Protein AF-A0A5D2KLY9-F1 (afdb_monomer_lite)

Sequence (74 aa):
MIYNVLECFLLQLISLGQDEKSTSFNSSMMRIFQRGLLRQRDKEAPRLTESGFQFLVCIMKLMALLPLFWLSVT

Radius of gyration: 14.69 Å; chains: 1; bounding box: 37×18×42 Å

Structure (mmCIF, N/CA/C/O backbone):
data_AF-A0A5D2KLY9-F1
#
_entry.id   AF-A0A5D2KLY9-F1
#
loop_
_atom_site.group_PDB
_atom_site.id
_atom_site.type_symbol
_atom_site.label_atom_id
_atom_site.label_alt_id
_atom_site.label_comp_id
_atom_site.label_asym_id
_atom_site.label_entity_id
_atom_site.label_seq_id
_atom_site.pdbx_PDB_ins_code
_atom_site.Cartn_x
_atom_site.Cartn_y
_atom_site.Cartn_z
_atom_site.occupancy
_atom_site.B_iso_or_equiv
_atom_site.auth_seq_id
_atom_site.auth_comp_id
_atom_site.auth_asym_id
_atom_site.auth_atom_id
_atom_site.pdbx_PDB_model_num
ATOM 1 N N . MET A 1 1 ? 14.251 -5.491 -3.689 1.00 58.59 1 MET A N 1
ATOM 2 C CA . MET A 1 1 ? 14.096 -4.490 -2.606 1.00 58.59 1 MET A CA 1
ATOM 3 C C . MET A 1 1 ? 12.711 -3.834 -2.597 1.00 58.59 1 MET A C 1
ATOM 5 O O . MET A 1 1 ? 12.095 -3.812 -1.545 1.00 58.59 1 MET A O 1
ATOM 9 N N . ILE A 1 2 ? 12.183 -3.375 -3.743 1.00 62.44 2 ILE A N 1
ATOM 10 C CA . ILE A 1 2 ? 10.874 -2.684 -3.850 1.00 62.44 2 ILE A CA 1
ATOM 11 C C . ILE A 1 2 ? 9.692 -3.487 -3.267 1.00 62.44 2 ILE A C 1
ATOM 13 O O . ILE A 1 2 ? 8.854 -2.915 -2.577 1.00 62.44 2 ILE A O 1
ATOM 17 N N . TYR A 1 3 ? 9.650 -4.807 -3.476 1.00 67.06 3 TYR A N 1
ATOM 18 C CA . TYR A 1 3 ? 8.582 -5.669 -2.946 1.00 67.06 3 TYR A CA 1
ATOM 19 C C . TYR A 1 3 ? 8.454 -5.618 -1.415 1.00 67.06 3 TYR A C 1
ATOM 21 O O . TYR A 1 3 ? 7.346 -5.567 -0.898 1.00 67.06 3 TYR A O 1
ATOM 29 N N . ASN A 1 4 ? 9.582 -5.535 -0.705 1.00 76.00 4 ASN A N 1
ATOM 30 C CA . ASN A 1 4 ? 9.616 -5.521 0.759 1.00 76.00 4 ASN A CA 1
ATOM 31 C C . ASN A 1 4 ? 9.078 -4.189 1.327 1.00 76.00 4 ASN A C 1
ATOM 33 O O . ASN A 1 4 ? 8.377 -4.160 2.332 1.00 76.00 4 ASN A O 1
ATOM 37 N N . VAL A 1 5 ? 9.330 -3.080 0.620 1.00 79.56 5 VAL A N 1
ATOM 38 C CA . VAL A 1 5 ? 8.812 -1.751 0.985 1.00 79.56 5 VAL A CA 1
ATOM 39 C C . VAL A 1 5 ? 7.298 -1.673 0.774 1.00 79.56 5 VAL A C 1
ATOM 41 O O . VAL A 1 5 ? 6.599 -1.120 1.623 1.00 79.56 5 VAL A O 1
ATOM 44 N N . LEU A 1 6 ? 6.778 -2.241 -0.324 1.00 82.69 6 LEU A N 1
ATOM 45 C CA . LEU A 1 6 ? 5.334 -2.270 -0.569 1.00 82.69 6 LEU A CA 1
ATOM 46 C C . LEU A 1 6 ? 4.602 -3.160 0.443 1.00 82.69 6 LEU A C 1
ATOM 48 O O . LEU A 1 6 ? 3.5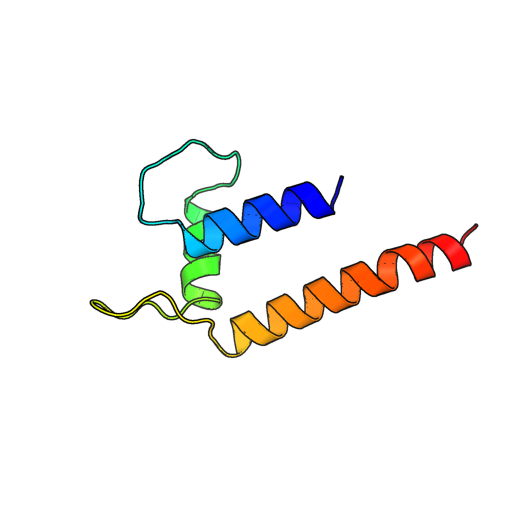39 -2.776 0.924 1.00 82.69 6 LEU A O 1
ATOM 52 N N . GLU A 1 7 ? 5.159 -4.324 0.772 1.00 82.19 7 GLU A N 1
ATOM 53 C CA . GLU A 1 7 ? 4.581 -5.237 1.761 1.00 82.19 7 GLU A CA 1
ATOM 54 C C . GLU A 1 7 ? 4.452 -4.558 3.134 1.00 82.19 7 GLU A C 1
ATOM 56 O O . GLU A 1 7 ? 3.366 -4.537 3.713 1.00 82.19 7 GLU A O 1
ATOM 61 N N . CYS A 1 8 ? 5.515 -3.889 3.596 1.00 80.81 8 CYS A N 1
ATOM 62 C CA . CYS A 1 8 ? 5.492 -3.088 4.821 1.00 80.81 8 CYS A CA 1
ATOM 63 C C . CYS A 1 8 ? 4.455 -1.955 4.770 1.00 80.81 8 CYS A C 1
ATOM 65 O O . CYS A 1 8 ? 3.731 -1.743 5.743 1.00 80.81 8 CYS A O 1
ATOM 67 N N . PHE A 1 9 ? 4.349 -1.249 3.639 1.00 84.00 9 PHE A N 1
ATOM 68 C CA . PHE A 1 9 ? 3.362 -0.185 3.458 1.00 84.00 9 PHE A CA 1
ATOM 69 C C . PHE A 1 9 ? 1.923 -0.713 3.549 1.00 84.00 9 PHE A C 1
ATOM 71 O O . PHE A 1 9 ? 1.106 -0.129 4.258 1.00 84.00 9 PHE A O 1
ATOM 78 N N . LEU A 1 10 ? 1.605 -1.822 2.872 1.00 84.19 10 LEU A N 1
ATOM 79 C CA . LEU A 1 10 ? 0.264 -2.414 2.886 1.00 84.19 10 LEU A CA 1
ATOM 80 C C . LEU A 1 10 ? -0.114 -2.931 4.276 1.00 84.19 10 LEU A C 1
ATOM 82 O O . LEU A 1 10 ? -1.237 -2.696 4.722 1.00 84.19 10 LEU A O 1
ATOM 86 N N . LEU A 1 11 ? 0.824 -3.575 4.977 1.00 83.19 11 LEU A N 1
ATOM 87 C CA . LEU A 1 11 ? 0.629 -4.033 6.353 1.00 83.19 11 LEU A CA 1
ATOM 88 C C . LEU A 1 11 ? 0.345 -2.862 7.301 1.00 83.19 11 LEU A C 1
ATOM 90 O O . LEU A 1 11 ? -0.588 -2.926 8.098 1.00 83.19 11 LEU A O 1
ATOM 94 N N . GLN A 1 12 ? 1.078 -1.754 7.191 1.00 81.50 12 GLN A N 1
ATOM 95 C CA . GLN A 1 12 ? 0.792 -0.567 8.001 1.00 81.50 12 GLN A CA 1
ATOM 96 C C . GLN A 1 12 ? -0.513 0.128 7.610 1.00 81.50 12 GLN A C 1
ATOM 98 O O . GLN A 1 12 ? -1.219 0.633 8.485 1.00 81.50 12 GLN A O 1
ATOM 103 N N . LEU A 1 13 ? -0.854 0.139 6.319 1.00 81.56 13 LEU A N 1
ATOM 104 C CA . LEU A 1 13 ? -2.089 0.739 5.824 1.00 81.56 13 LEU A CA 1
ATOM 105 C C . LEU A 1 13 ? -3.311 0.070 6.463 1.00 81.56 13 LEU A C 1
ATOM 107 O O . LEU A 1 13 ? -4.240 0.772 6.848 1.00 81.56 13 LEU A O 1
ATOM 111 N N . ILE A 1 14 ? -3.306 -1.256 6.635 1.00 79.19 14 ILE A N 1
ATOM 112 C CA . ILE A 1 14 ? -4.414 -1.986 7.277 1.00 79.19 14 ILE A CA 1
ATOM 113 C C . ILE A 1 14 ? -4.347 -1.989 8.811 1.00 79.19 14 ILE A C 1
ATOM 115 O O . ILE A 1 14 ? -5.378 -2.167 9.455 1.00 79.19 14 ILE A O 1
ATOM 119 N N . SER A 1 15 ? -3.160 -1.795 9.396 1.00 74.06 15 SER A N 1
ATOM 120 C CA . SER A 1 15 ? -2.917 -2.029 10.826 1.00 74.06 15 SER A CA 1
ATOM 121 C C . SER A 1 15 ? -2.849 -0.762 11.694 1.00 74.06 15 SER A C 1
ATOM 123 O O . SER A 1 15 ? -2.735 -0.885 12.914 1.00 74.06 15 SER A O 1
ATOM 125 N N . LEU A 1 16 ? -2.944 0.457 11.132 1.00 64.75 16 LEU A N 1
ATOM 126 C CA . LEU A 1 16 ? -2.977 1.689 11.942 1.00 64.75 16 LEU A CA 1
ATOM 127 C C . LEU A 1 16 ? -4.234 1.693 12.839 1.00 64.75 16 LEU A C 1
ATOM 129 O O . LEU A 1 16 ? -5.352 1.914 12.372 1.00 64.75 16 LEU A O 1
ATOM 133 N N . GLY A 1 17 ? -4.036 1.417 14.128 1.00 56.44 17 GLY A N 1
ATOM 134 C CA . GLY A 1 17 ? -5.096 1.242 15.130 1.00 56.44 17 GLY A CA 1
ATOM 135 C C . GLY A 1 17 ? -4.851 0.072 16.090 1.00 56.44 17 GLY A C 1
ATOM 136 O O . GLY A 1 17 ? -5.441 0.042 17.166 1.00 56.44 17 GLY A O 1
ATOM 137 N N . GLN A 1 18 ? -3.959 -0.858 15.739 1.00 53.12 18 GLN A N 1
ATOM 138 C CA . GLN A 1 18 ? -3.454 -1.909 16.625 1.00 53.12 18 GLN A CA 1
ATOM 139 C C . GLN A 1 18 ? -1.959 -1.659 16.842 1.00 53.12 18 GLN A C 1
ATOM 141 O O . GLN A 1 18 ? -1.181 -1.866 15.921 1.00 53.12 18 GLN A O 1
ATOM 146 N N . ASP A 1 19 ? -1.633 -1.154 18.034 1.00 47.12 19 ASP A N 1
ATOM 147 C CA . ASP A 1 19 ? -0.318 -1.038 18.684 1.00 47.12 19 ASP A CA 1
ATOM 148 C C . ASP A 1 19 ? 0.883 -0.568 17.831 1.00 47.12 19 ASP A C 1
ATOM 150 O O . ASP A 1 19 ? 1.295 -1.182 16.847 1.00 47.12 19 ASP A O 1
ATOM 154 N N . GLU A 1 20 ? 1.477 0.554 18.244 1.00 50.09 20 GLU A N 1
ATOM 155 C CA . GLU A 1 20 ? 2.594 1.245 17.592 1.00 50.09 20 GLU A CA 1
ATOM 156 C C . GLU A 1 20 ? 3.887 0.408 17.573 1.00 50.09 20 GLU A C 1
ATOM 158 O O . GLU A 1 20 ? 4.855 0.695 18.275 1.00 50.09 20 GLU A O 1
ATOM 163 N N . LYS A 1 21 ? 3.978 -0.601 16.702 1.00 51.38 2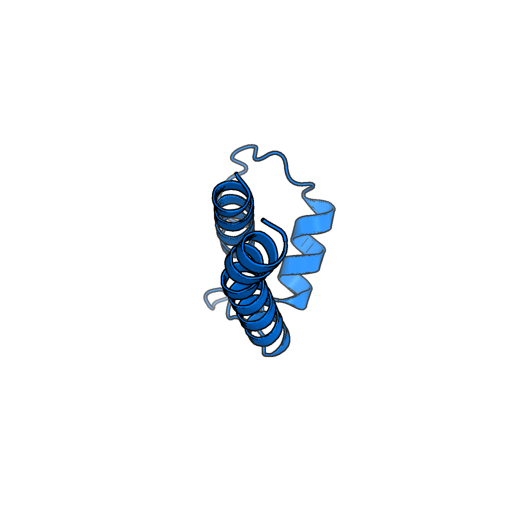1 LYS A N 1
ATOM 164 C CA . LYS A 1 21 ? 5.263 -1.229 16.386 1.00 51.38 21 LYS A CA 1
ATOM 165 C C . LYS A 1 21 ? 5.970 -0.431 15.294 1.00 51.38 21 LYS A C 1
ATOM 167 O O . LYS A 1 21 ? 5.831 -0.694 14.099 1.00 51.38 21 LYS A O 1
ATOM 172 N N . SER A 1 22 ? 6.697 0.585 15.759 1.00 54.09 22 SER A N 1
ATOM 173 C CA . SER A 1 22 ? 7.711 1.396 15.073 1.00 54.09 22 SER A CA 1
ATOM 174 C C . SER A 1 22 ? 8.155 0.842 13.712 1.00 54.09 22 SER A C 1
ATOM 176 O O . SER A 1 22 ? 9.084 0.042 13.601 1.00 54.09 22 SER A O 1
ATOM 178 N N . THR A 1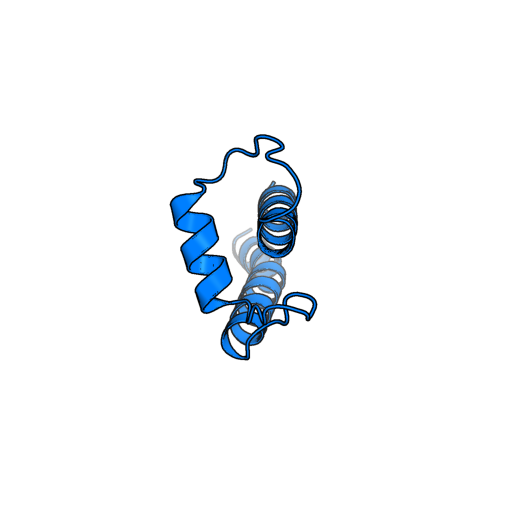 23 ? 7.493 1.287 12.657 1.00 55.75 23 THR A N 1
ATOM 179 C CA . THR A 1 23 ? 7.898 1.043 11.273 1.00 55.75 23 THR A CA 1
ATOM 180 C C . THR A 1 23 ? 8.161 2.408 10.646 1.00 55.75 23 THR A C 1
ATOM 182 O O . THR A 1 23 ? 7.444 3.364 10.925 1.00 55.75 23 THR A O 1
ATOM 185 N N . SER A 1 24 ? 9.232 2.524 9.859 1.00 67.00 24 SER A N 1
ATOM 186 C CA . SER A 1 24 ? 9.909 3.774 9.450 1.00 67.00 24 SER A CA 1
ATOM 187 C C . SER A 1 24 ? 9.078 4.785 8.641 1.00 67.00 24 SER A C 1
ATOM 189 O O . SER A 1 24 ? 9.604 5.815 8.218 1.00 67.00 24 SER A O 1
ATOM 191 N N . PHE A 1 25 ? 7.794 4.516 8.409 1.00 71.31 25 PHE A N 1
ATOM 192 C CA . PHE A 1 25 ? 6.902 5.388 7.659 1.00 71.31 25 PHE A CA 1
ATOM 193 C C . PHE A 1 25 ? 6.265 6.448 8.555 1.00 71.31 25 PHE A C 1
ATOM 195 O O . PHE A 1 25 ? 5.815 6.181 9.668 1.00 71.31 25 PHE A O 1
ATOM 202 N N 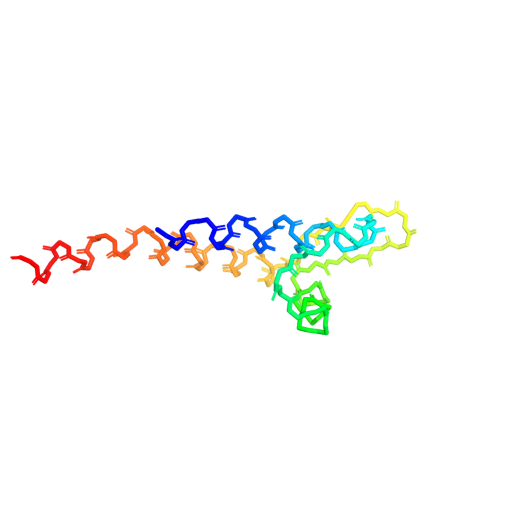. ASN A 1 26 ? 6.193 7.672 8.035 1.00 81.31 26 ASN A N 1
ATOM 203 C CA . ASN A 1 26 ? 5.617 8.803 8.749 1.00 81.31 26 ASN A CA 1
ATOM 204 C C . ASN A 1 26 ? 4.122 8.561 9.041 1.00 81.31 26 ASN A C 1
ATOM 206 O O . ASN A 1 26 ? 3.313 8.403 8.123 1.00 81.31 26 ASN A O 1
ATOM 210 N N . SER A 1 27 ? 3.747 8.582 10.322 1.00 77.38 27 SER A N 1
ATOM 211 C CA . SER A 1 27 ? 2.378 8.328 10.788 1.00 77.38 27 SER A CA 1
ATOM 212 C C . SER A 1 27 ? 1.350 9.324 10.235 1.00 77.38 27 SER A C 1
ATOM 214 O O . SER A 1 27 ? 0.221 8.941 9.925 1.00 77.38 27 SER A O 1
ATOM 216 N N . SER A 1 28 ? 1.737 10.590 10.044 1.00 82.81 28 SER A N 1
ATOM 217 C CA . SER A 1 28 ? 0.887 11.622 9.437 1.00 82.81 28 SER A CA 1
ATOM 218 C C . SER A 1 28 ? 0.584 11.297 7.976 1.00 82.81 28 SER A C 1
ATOM 220 O O . SER A 1 28 ? -0.567 11.344 7.544 1.00 82.81 28 SER A O 1
ATOM 222 N N . MET A 1 29 ? 1.605 10.867 7.232 1.00 83.38 29 MET A N 1
ATOM 223 C CA . MET A 1 29 ? 1.446 10.435 5.846 1.00 83.38 29 MET A CA 1
ATOM 224 C C . MET A 1 29 ? 0.553 9.189 5.752 1.00 83.38 29 MET A C 1
ATOM 226 O O . MET A 1 29 ? -0.357 9.149 4.925 1.00 83.38 29 MET A O 1
ATOM 230 N N . MET A 1 30 ? 0.742 8.207 6.638 1.00 85.38 30 MET A N 1
ATOM 231 C CA . MET A 1 30 ? -0.070 6.986 6.658 1.00 85.38 30 MET A CA 1
ATOM 232 C C . MET A 1 30 ? -1.558 7.279 6.904 1.00 85.38 30 MET A C 1
ATOM 234 O O . MET A 1 30 ? -2.415 6.709 6.234 1.00 85.38 30 MET A O 1
ATOM 238 N N . ARG A 1 31 ? -1.888 8.239 7.780 1.00 83.69 31 ARG A N 1
ATOM 239 C CA . ARG A 1 31 ? -3.279 8.677 8.011 1.00 83.69 31 ARG A CA 1
ATOM 240 C C . ARG A 1 31 ? -3.945 9.261 6.766 1.00 83.69 31 ARG A C 1
ATOM 242 O O . ARG A 1 31 ? -5.150 9.084 6.588 1.00 83.69 31 ARG A O 1
ATOM 249 N N . ILE A 1 32 ? -3.192 9.957 5.912 1.00 85.38 32 ILE A N 1
ATOM 250 C CA . ILE A 1 32 ? -3.713 10.493 4.646 1.00 85.38 32 ILE A CA 1
ATOM 251 C C . ILE A 1 32 ? -4.071 9.336 3.713 1.00 85.38 32 ILE A C 1
ATOM 253 O O . ILE A 1 32 ? -5.185 9.290 3.192 1.00 85.38 32 ILE A O 1
ATOM 257 N N . PHE A 1 33 ? -3.162 8.370 3.561 1.00 85.88 33 PHE A N 1
ATOM 258 C CA . PHE A 1 33 ? -3.412 7.185 2.744 1.00 85.88 33 PHE A CA 1
ATOM 259 C C . PHE A 1 33 ? -4.576 6.358 3.272 1.00 85.88 33 PHE A C 1
ATOM 261 O O . PHE A 1 33 ? -5.425 5.953 2.490 1.00 85.88 33 PHE A O 1
ATOM 268 N N . GLN A 1 34 ? -4.691 6.164 4.581 1.00 84.44 34 GLN A N 1
ATOM 269 C CA . GLN A 1 34 ? -5.835 5.454 5.139 1.00 84.44 34 GLN A CA 1
ATOM 270 C C . GLN A 1 34 ? -7.151 6.165 4.856 1.00 84.44 34 GLN A C 1
ATOM 272 O O . GLN A 1 34 ? -8.074 5.521 4.390 1.00 84.44 34 GLN A O 1
ATOM 277 N N . ARG A 1 35 ? -7.245 7.483 5.053 1.00 85.06 35 ARG A N 1
ATOM 278 C CA . ARG A 1 35 ? -8.479 8.226 4.739 1.00 85.06 35 ARG A CA 1
ATOM 279 C C . ARG A 1 35 ? -8.825 8.205 3.248 1.00 85.06 35 ARG A C 1
ATOM 281 O O . ARG A 1 35 ? -10.000 8.279 2.904 1.00 85.06 35 ARG A O 1
ATOM 288 N N . GLY A 1 36 ? -7.816 8.146 2.379 1.00 86.50 36 GLY A N 1
ATOM 289 C CA . GLY A 1 36 ? -7.994 8.157 0.926 1.00 86.50 36 GLY A CA 1
ATOM 290 C C . GLY A 1 36 ? -8.224 6.779 0.295 1.00 86.50 36 GLY A C 1
ATOM 291 O O . GLY A 1 36 ? -8.899 6.690 -0.731 1.00 86.50 36 GLY A O 1
ATOM 292 N N . LEU A 1 37 ? -7.665 5.718 0.882 1.00 88.12 37 LEU A N 1
ATOM 293 C CA . LEU A 1 37 ? -7.668 4.353 0.337 1.00 88.12 37 LEU A CA 1
ATOM 294 C C . LEU A 1 37 ? -8.555 3.392 1.135 1.00 88.12 37 LEU A C 1
ATOM 296 O O . LEU A 1 37 ? -8.988 2.375 0.595 1.00 88.12 37 LEU A O 1
ATOM 300 N N . LEU A 1 38 ? -8.821 3.690 2.408 1.00 86.00 38 LEU A N 1
ATOM 301 C CA . LEU A 1 38 ? -9.649 2.883 3.292 1.00 86.00 38 LEU A CA 1
ATOM 302 C C . LEU A 1 38 ? -10.855 3.683 3.787 1.00 86.00 38 LEU A C 1
ATOM 304 O O . LEU A 1 38 ? -10.777 4.819 4.245 1.00 86.00 38 LEU A O 1
ATOM 308 N N . ARG A 1 39 ? -12.012 3.039 3.750 1.00 80.88 39 ARG A N 1
ATOM 309 C CA . ARG A 1 39 ? -13.223 3.494 4.407 1.00 80.88 39 ARG A CA 1
ATOM 310 C C . ARG A 1 39 ? -13.294 2.822 5.770 1.00 80.88 39 ARG A C 1
ATOM 312 O O . ARG A 1 39 ? -13.558 1.62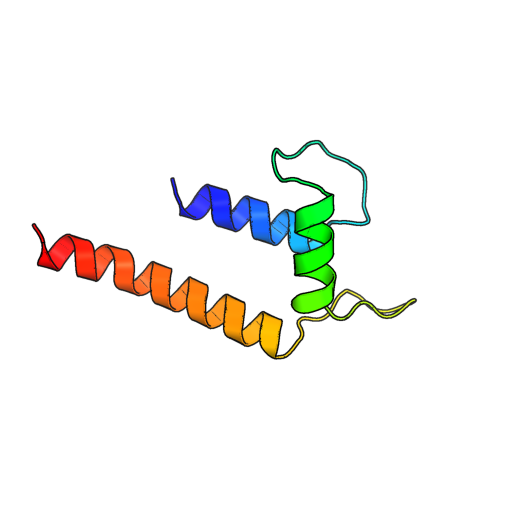4 5.869 1.00 80.88 39 ARG A O 1
ATOM 319 N N . GLN A 1 40 ? -13.058 3.606 6.814 1.00 70.50 40 GLN A N 1
ATOM 320 C CA . GLN A 1 40 ? -13.213 3.175 8.197 1.00 70.50 40 GLN A CA 1
ATOM 321 C C . GLN A 1 40 ? -14.621 3.544 8.671 1.00 70.50 40 GLN A C 1
ATOM 323 O O . GLN A 1 40 ? -15.036 4.698 8.568 1.00 70.50 40 GLN A O 1
ATOM 328 N N . ARG A 1 41 ? -15.381 2.557 9.142 1.00 67.62 41 ARG A N 1
ATOM 329 C CA . ARG A 1 41 ? -16.692 2.760 9.769 1.00 67.62 41 ARG A CA 1
ATOM 330 C C . ARG A 1 41 ? -16.575 2.279 11.206 1.00 67.62 41 ARG A C 1
ATOM 332 O O . ARG A 1 41 ? -15.989 1.223 11.411 1.00 67.62 41 ARG A O 1
ATOM 339 N N . ASP A 1 42 ? -17.143 3.008 12.166 1.00 63.09 42 ASP A N 1
ATOM 340 C CA . ASP A 1 42 ? -16.941 2.843 13.621 1.00 63.09 42 ASP A CA 1
ATOM 341 C C . ASP A 1 42 ? -17.148 1.432 14.216 1.00 63.09 42 ASP A C 1
ATOM 343 O O . ASP A 1 42 ? -16.907 1.230 15.402 1.00 63.09 42 ASP A O 1
ATOM 347 N N . LYS A 1 43 ? -17.581 0.436 13.433 1.00 67.06 43 LYS A N 1
ATOM 348 C CA . LYS A 1 43 ? -17.766 -0.961 13.865 1.00 67.06 43 LYS A CA 1
ATOM 349 C C . LYS A 1 43 ? -17.450 -2.009 12.787 1.00 67.06 43 LYS A C 1
ATOM 351 O O . LYS A 1 43 ? -17.736 -3.184 12.991 1.00 67.06 43 LYS A O 1
ATOM 356 N N . GLU A 1 44 ? -16.903 -1.615 11.636 1.00 68.88 44 GLU A N 1
ATOM 357 C CA . GLU A 1 44 ? -16.591 -2.533 10.531 1.00 68.88 44 GLU A CA 1
ATOM 358 C C . GLU A 1 44 ? -15.085 -2.546 10.255 1.00 68.88 44 GLU A C 1
ATOM 360 O O . GLU A 1 44 ? -14.408 -1.528 10.408 1.00 68.88 44 GLU A O 1
ATOM 365 N N . ALA A 1 45 ? -14.563 -3.698 9.818 1.00 71.12 45 ALA A N 1
ATOM 366 C CA . ALA A 1 45 ? -13.185 -3.789 9.345 1.00 71.12 45 ALA A CA 1
ATOM 367 C C . ALA A 1 45 ? -12.930 -2.737 8.244 1.00 71.12 45 ALA A C 1
ATOM 369 O O . ALA A 1 45 ? -13.831 -2.500 7.428 1.00 71.12 45 ALA A O 1
ATOM 370 N N . PRO A 1 46 ? -11.736 -2.115 8.194 1.00 74.38 46 PRO A N 1
ATOM 371 C CA . PRO A 1 46 ? -11.401 -1.146 7.158 1.00 74.38 46 PRO A CA 1
ATOM 372 C C . PRO A 1 46 ? -11.622 -1.762 5.776 1.00 74.38 46 PRO A C 1
ATOM 374 O O . PRO A 1 46 ? -11.057 -2.808 5.456 1.00 74.38 46 PRO A O 1
ATOM 377 N N . ARG A 1 47 ? -12.465 -1.134 4.954 1.00 83.62 47 ARG A N 1
ATOM 378 C CA . ARG A 1 47 ? -12.724 -1.594 3.583 1.00 83.62 47 ARG A CA 1
ATOM 379 C C . ARG A 1 47 ? -11.975 -0.718 2.603 1.00 83.62 47 ARG A C 1
ATOM 381 O O . ARG A 1 47 ? -11.941 0.491 2.788 1.00 83.62 47 ARG A O 1
ATOM 388 N N . LEU A 1 48 ? -11.426 -1.298 1.541 1.00 85.81 48 LEU A N 1
ATOM 389 C CA . LEU A 1 48 ? -10.859 -0.493 0.464 1.00 85.81 48 LEU A CA 1
ATOM 390 C C . LEU A 1 48 ? -11.946 0.381 -0.178 1.00 85.81 48 LEU A C 1
ATOM 392 O O . LEU A 1 48 ? -13.057 -0.081 -0.450 1.00 85.81 48 LEU A O 1
ATOM 396 N N . THR A 1 49 ? -11.617 1.641 -0.431 1.00 89.56 49 THR A N 1
ATOM 397 C CA . THR A 1 49 ? -12.395 2.504 -1.323 1.00 89.56 49 THR A CA 1
ATOM 398 C C . THR A 1 49 ? -12.135 2.113 -2.778 1.00 89.56 49 THR A C 1
ATOM 400 O O . THR A 1 49 ? -11.173 1.411 -3.088 1.00 89.56 49 THR A O 1
ATOM 403 N N . GLU A 1 50 ? -12.963 2.600 -3.701 1.00 88.94 50 GLU A N 1
ATOM 404 C CA . GLU A 1 50 ? -12.714 2.441 -5.139 1.00 88.94 50 GLU A CA 1
ATOM 405 C C . GLU A 1 50 ? -11.347 3.017 -5.548 1.00 88.94 50 GLU A C 1
ATOM 407 O O . GLU A 1 50 ? -10.587 2.361 -6.258 1.00 88.94 50 GLU A O 1
ATOM 412 N N . SER A 1 51 ? -10.977 4.180 -5.001 1.00 86.38 51 SER A N 1
ATOM 413 C CA . SER A 1 51 ? -9.640 4.765 -5.159 1.00 86.38 51 SER A CA 1
ATOM 414 C C . SER A 1 51 ? -8.537 3.874 -4.575 1.00 86.38 51 SER A C 1
ATOM 416 O O . SER A 1 51 ? -7.472 3.747 -5.174 1.00 86.38 51 SER A O 1
ATOM 418 N N . GLY A 1 52 ? -8.797 3.202 -3.450 1.00 88.38 52 GLY A N 1
ATOM 419 C CA . GLY A 1 52 ? -7.928 2.173 -2.879 1.00 88.38 52 GLY A CA 1
ATOM 420 C C . GLY A 1 52 ? -7.689 1.009 -3.838 1.00 88.38 52 GLY A C 1
ATOM 421 O O . GLY A 1 52 ? -6.548 0.583 -4.028 1.00 88.38 52 GLY A O 1
ATOM 422 N N . PHE A 1 53 ? -8.748 0.528 -4.492 1.00 89.25 53 PHE A N 1
ATOM 423 C CA . PHE A 1 53 ? -8.650 -0.555 -5.472 1.00 89.25 53 PHE A CA 1
ATOM 424 C C . PHE A 1 53 ? -7.879 -0.114 -6.714 1.00 89.25 53 PHE A C 1
ATOM 426 O O . PHE A 1 53 ? -6.980 -0.824 -7.159 1.00 89.25 53 PHE A O 1
ATOM 433 N N . GLN A 1 54 ? -8.172 1.073 -7.243 1.00 90.06 54 GLN A N 1
ATOM 434 C CA . GLN A 1 54 ? -7.452 1.641 -8.384 1.00 90.06 54 GLN A CA 1
ATOM 435 C C . GLN A 1 54 ? -5.963 1.837 -8.082 1.00 90.06 54 GLN A C 1
ATOM 437 O O . GLN A 1 54 ? -5.117 1.514 -8.917 1.00 90.06 54 GLN A O 1
ATOM 442 N N . PHE A 1 55 ? -5.633 2.307 -6.879 1.00 89.44 55 PHE A N 1
ATOM 443 C CA . PHE A 1 55 ? -4.255 2.431 -6.420 1.00 89.44 55 PHE A CA 1
ATOM 444 C C . PHE A 1 55 ? -3.549 1.070 -6.393 1.00 89.44 55 PHE A C 1
ATOM 446 O O . PHE A 1 55 ? -2.461 0.936 -6.953 1.00 89.44 55 PHE A O 1
ATOM 453 N N . LEU A 1 56 ? -4.183 0.042 -5.820 1.00 87.75 56 LEU A N 1
ATOM 454 C CA . LEU A 1 56 ? -3.610 -1.303 -5.749 1.00 87.75 56 LEU A CA 1
ATOM 455 C C . LEU A 1 56 ? -3.374 -1.894 -7.147 1.00 87.75 56 LEU A C 1
ATOM 457 O O . LEU A 1 56 ? -2.296 -2.417 -7.422 1.00 87.75 56 LEU A O 1
ATOM 461 N N . VAL A 1 57 ? -4.338 -1.744 -8.058 1.00 90.75 57 VAL A N 1
ATOM 462 C CA . VAL A 1 57 ? -4.215 -2.189 -9.455 1.00 90.75 57 VAL A CA 1
ATOM 463 C C . VAL A 1 57 ? -3.081 -1.457 -10.174 1.00 90.75 57 VAL A C 1
ATOM 465 O O . VAL A 1 57 ? -2.303 -2.087 -10.890 1.00 90.75 57 VAL A O 1
ATOM 468 N N . CYS A 1 58 ? -2.950 -0.144 -9.972 1.00 90.25 58 CYS A N 1
ATOM 469 C CA . CYS A 1 58 ? -1.871 0.653 -10.554 1.00 90.25 58 CYS A CA 1
ATOM 470 C C . CYS A 1 58 ? -0.497 0.162 -10.079 1.00 90.25 58 CYS A C 1
ATOM 472 O O . CYS A 1 58 ? 0.397 -0.069 -10.892 1.00 90.25 58 CYS A O 1
ATOM 474 N N . ILE A 1 59 ? -0.358 -0.084 -8.775 1.00 87.06 59 ILE A N 1
ATOM 475 C CA . ILE A 1 59 ? 0.868 -0.612 -8.171 1.00 87.06 59 ILE A CA 1
ATOM 476 C C . ILE A 1 59 ? 1.194 -2.009 -8.714 1.00 87.06 59 ILE A C 1
ATOM 478 O O . ILE A 1 59 ? 2.325 -2.251 -9.130 1.00 87.06 59 ILE A O 1
ATOM 482 N N . MET A 1 60 ? 0.217 -2.920 -8.765 1.00 87.50 60 MET A N 1
ATOM 483 C CA . MET A 1 60 ? 0.416 -4.269 -9.309 1.00 87.50 60 MET A CA 1
ATOM 484 C C . MET A 1 60 ? 0.839 -4.227 -10.780 1.00 87.50 60 MET A C 1
ATOM 486 O O . MET A 1 60 ? 1.747 -4.948 -11.193 1.00 87.50 60 MET A O 1
ATOM 490 N N . LYS A 1 61 ? 0.224 -3.344 -11.572 1.00 91.00 61 LYS A N 1
ATOM 491 C CA . LYS A 1 61 ? 0.574 -3.149 -12.979 1.00 91.00 61 LYS A CA 1
ATOM 492 C C . LYS A 1 61 ? 1.980 -2.578 -13.136 1.00 91.00 61 LYS A C 1
ATOM 494 O O . LYS A 1 61 ? 2.733 -3.061 -13.975 1.00 91.00 61 LYS A O 1
ATOM 499 N N . LEU A 1 62 ? 2.362 -1.612 -12.305 1.00 88.12 62 LEU A N 1
ATOM 500 C CA . LEU A 1 62 ? 3.720 -1.076 -12.283 1.00 88.12 62 LEU A CA 1
ATOM 501 C C . LEU A 1 62 ? 4.740 -2.167 -11.933 1.00 88.12 62 LEU A C 1
ATOM 503 O O . LEU A 1 62 ? 5.755 -2.290 -12.612 1.00 88.12 62 LEU A O 1
ATOM 507 N N . MET A 1 63 ? 4.453 -2.998 -10.929 1.00 86.44 63 MET A N 1
ATOM 508 C CA . MET A 1 63 ? 5.314 -4.120 -10.545 1.00 86.44 63 MET A CA 1
ATOM 509 C C . MET A 1 63 ? 5.461 -5.169 -11.646 1.00 86.44 63 MET A C 1
ATOM 511 O O . MET A 1 63 ? 6.544 -5.719 -11.803 1.00 86.44 63 MET A O 1
ATOM 515 N N . ALA A 1 64 ? 4.411 -5.427 -12.425 1.00 87.38 64 ALA A N 1
ATOM 516 C CA . ALA A 1 64 ? 4.472 -6.354 -13.552 1.00 87.38 64 ALA A CA 1
ATOM 517 C C . ALA A 1 64 ? 5.237 -5.778 -14.756 1.00 87.38 64 ALA A C 1
ATOM 519 O O . ALA A 1 64 ? 5.889 -6.516 -15.491 1.00 87.38 64 ALA A O 1
ATOM 520 N N . LEU A 1 65 ? 5.166 -4.460 -14.963 1.00 88.12 65 LEU A N 1
ATOM 521 C CA . LEU A 1 65 ? 5.817 -3.780 -16.084 1.00 88.12 65 LEU A CA 1
ATOM 522 C C . LEU A 1 65 ? 7.284 -3.435 -15.811 1.00 88.12 65 LEU A C 1
ATOM 524 O O . LEU A 1 65 ? 8.069 -3.367 -16.751 1.00 88.12 65 LEU A O 1
ATOM 528 N N . LEU A 1 66 ? 7.680 -3.247 -14.551 1.00 85.19 66 LEU A N 1
ATOM 529 C CA . LEU A 1 66 ? 9.047 -2.875 -14.183 1.00 85.19 66 LEU A CA 1
ATOM 530 C C . LEU A 1 66 ? 10.114 -3.896 -14.652 1.00 85.19 66 LEU A C 1
ATOM 532 O O . LEU A 1 66 ? 11.122 -3.462 -15.209 1.00 85.19 66 LEU A O 1
ATOM 536 N N . PRO A 1 67 ? 9.918 -5.226 -14.521 1.00 84.19 67 PRO A N 1
ATOM 537 C CA . PRO A 1 67 ? 10.851 -6.223 -15.048 1.00 84.19 67 PRO A CA 1
ATOM 538 C C . PRO A 1 67 ? 10.888 -6.247 -16.577 1.00 84.19 67 PRO A C 1
ATOM 540 O O . PRO A 1 67 ? 11.954 -6.433 -17.150 1.00 84.19 67 PRO A O 1
ATOM 543 N N . LEU A 1 68 ? 9.741 -6.038 -17.235 1.00 84.12 68 LEU A N 1
ATOM 544 C CA . LEU A 1 68 ? 9.640 -5.991 -18.698 1.00 84.12 68 LEU A CA 1
ATOM 545 C C . LEU A 1 68 ? 10.369 -4.774 -19.268 1.00 84.12 68 LEU A C 1
ATOM 547 O O . LEU A 1 68 ? 11.087 -4.887 -20.256 1.00 84.12 68 LEU A O 1
ATOM 551 N N . PHE A 1 69 ? 10.224 -3.622 -18.615 1.00 83.81 69 PHE A N 1
ATOM 552 C CA . PHE A 1 69 ? 10.976 -2.422 -18.956 1.00 83.81 69 PHE A CA 1
ATOM 553 C C . PHE A 1 69 ? 12.481 -2.640 -18.773 1.00 83.81 69 PHE A C 1
ATOM 555 O O . PHE A 1 69 ? 13.259 -2.287 -19.652 1.00 83.81 69 PHE A O 1
ATOM 562 N N . TRP A 1 70 ? 12.891 -3.286 -17.677 1.00 79.12 70 TRP A N 1
ATOM 563 C CA . TRP A 1 70 ? 14.298 -3.606 -17.429 1.00 79.12 70 TRP A CA 1
ATOM 564 C C . TRP A 1 70 ? 14.885 -4.553 -18.488 1.00 79.12 70 TRP A C 1
ATOM 566 O O . TRP A 1 70 ? 15.984 -4.321 -18.985 1.00 79.12 70 TRP A O 1
ATOM 576 N N . LEU A 1 71 ? 14.123 -5.575 -18.891 1.00 82.69 71 LEU A N 1
ATOM 577 C CA . LEU A 1 71 ? 14.473 -6.503 -19.974 1.00 82.69 71 LEU 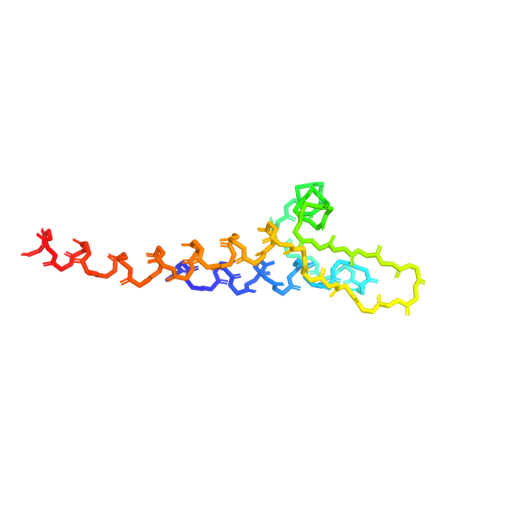A CA 1
ATOM 578 C C . LEU A 1 71 ? 14.547 -5.831 -21.347 1.00 82.69 71 LEU A C 1
ATOM 580 O O . LEU A 1 71 ? 15.290 -6.289 -22.199 1.00 82.69 71 LEU A O 1
ATOM 584 N N . SER A 1 72 ? 13.783 -4.763 -21.573 1.00 81.06 72 SER A N 1
ATOM 585 C CA . SER A 1 72 ? 13.824 -4.009 -22.829 1.00 81.06 72 SER A CA 1
ATOM 586 C C . SER A 1 72 ? 15.019 -3.052 -22.924 1.00 81.06 72 SER A C 1
ATOM 588 O O . SER A 1 72 ? 15.272 -2.517 -24.001 1.00 81.06 72 SER A O 1
ATOM 590 N N . VAL A 1 73 ? 15.700 -2.783 -21.807 1.00 78.75 73 VAL A N 1
ATOM 591 C CA . VAL A 1 73 ? 16.823 -1.834 -21.696 1.00 78.75 73 VAL A CA 1
ATOM 592 C C . VAL A 1 73 ? 18.170 -2.558 -21.511 1.00 78.75 73 VAL A C 1
ATOM 594 O O . VAL A 1 73 ? 19.216 -1.913 -21.547 1.00 78.75 73 VAL A O 1
ATOM 597 N N . THR A 1 74 ? 18.155 -3.886 -21.348 1.00 66.25 74 THR A N 1
ATOM 598 C CA . THR A 1 74 ? 19.345 -4.751 -21.237 1.00 66.25 74 THR A CA 1
ATOM 599 C C . THR A 1 74 ? 19.554 -5.524 -22.532 1.00 66.25 74 THR A C 1
ATOM 601 O O . THR A 1 74 ? 20.724 -5.658 -22.948 1.00 66.25 74 THR A O 1
#

pLDDT: mean 78.22, std 11.33, range [47.12, 91.0]

Secondary structure (DSSP, 8-state):
-HHHHHHHHHHHHHHTTS-----SS-HHHHHHHHHHHEEEETTEEEEEPHHHHHHHHHHHHHHHHHHHHHHHH-

Foldseek 3Di:
DVVVVVVVLVCCLQCVPPDDPDDPDDPVVSVVCNVQQWDDDPPDRTDGDPSVVVVVVVVVVCVVCVVVVVVVVD

Organism: Gossypium tomentosum (NCBI:txid34277)